Protein AF-A0A7H4PLH5-F1 (afdb_monomer_lite)

Sequence (140 aa):
MHDYGIWTIITPLVTIILAILTRQVILSLLTGIFVGYAVINHSIIQGVGATLNGIIETFASAGNARTIVFMVMIGGIMRLIVVTGGVRKLVQFLSEKNDFVTNKKSVQLLAMLVTSLIFYRELDKPADRRGIDEKPCPTL

Secondary structure (DSSP, 8-state):
---THHHHHHHHHHHHHHHHHH--HHHHHHHHHHHHHHHHHT-HHHHHHHHHHHHHHHHHSHHHHHHHHHHHHHHHHHHHHHHTTHHHHHHHHHHHH-TTSSSHHHHHHHHHHHHHHHHHHHHSS-----S---PPPP--

pLDDT: mean 83.07, std 12.82, range [40.03, 97.31]

Organism: NCBI:txid1134687

Foldseek 3Di:
DDCCVVVVVVLVVQLVVCCVVVVDNVVSVLVSLLSVQCSVVVHSVVSVVVSVVVVVVLCVDPVSVVVVVVVVVVVVVVVVCVVVCVVVVVVVVCVVPDVQCVPPVSVVVVVVVVVVVVVVVVVVPPPPPPPPCPPPDDDD

Structure (mmCIF, N/CA/C/O backbone):
data_AF-A0A7H4PLH5-F1
#
_entry.id   AF-A0A7H4PLH5-F1
#
loop_
_atom_site.group_PDB
_atom_site.id
_atom_site.type_symbol
_atom_site.label_atom_id
_atom_site.label_alt_id
_atom_site.label_comp_id
_atom_site.label_asym_id
_atom_site.label_entity_id
_atom_site.label_seq_id
_atom_site.pdbx_PDB_ins_code
_atom_site.Cartn_x
_atom_site.Cartn_y
_atom_site.Cartn_z
_atom_site.occupancy
_atom_site.B_iso_or_equiv
_atom_site.auth_seq_id
_atom_site.auth_comp_id
_atom_site.auth_asym_id
_atom_site.auth_atom_id
_atom_site.pdbx_PDB_model_num
ATOM 1 N N . MET A 1 1 ? 27.662 9.390 -16.616 1.00 40.03 1 MET A N 1
ATOM 2 C CA . MET A 1 1 ? 26.807 9.560 -15.427 1.00 40.03 1 MET A CA 1
ATOM 3 C C . MET A 1 1 ? 25.594 10.345 -15.885 1.00 40.03 1 MET A C 1
ATOM 5 O O . MET A 1 1 ? 25.751 11.509 -16.210 1.00 40.03 1 MET A O 1
ATOM 9 N N . HIS A 1 2 ? 24.451 9.685 -16.079 1.00 48.75 2 HIS A N 1
ATOM 10 C CA . HIS A 1 2 ? 23.205 10.383 -16.396 1.00 48.75 2 HIS A CA 1
ATOM 11 C C . HIS A 1 2 ? 22.569 10.806 -15.075 1.00 48.75 2 HIS A C 1
ATOM 13 O O . HIS A 1 2 ? 22.374 9.968 -14.195 1.00 48.75 2 HIS A O 1
ATOM 19 N N . ASP A 1 3 ? 22.294 12.099 -14.922 1.00 61.69 3 ASP A N 1
ATOM 20 C CA . ASP A 1 3 ? 21.604 12.663 -13.766 1.00 61.69 3 ASP A CA 1
ATOM 21 C C . ASP A 1 3 ? 20.146 12.184 -13.731 1.00 61.69 3 ASP A C 1
ATOM 23 O O . ASP A 1 3 ? 19.211 12.875 -14.133 1.00 61.69 3 ASP A O 1
ATOM 27 N N . TYR A 1 4 ? 19.934 10.975 -13.209 1.00 63.66 4 TYR A N 1
ATOM 28 C CA . TYR A 1 4 ? 18.602 10.447 -12.914 1.00 63.66 4 TYR A CA 1
ATOM 29 C C . TYR A 1 4 ? 17.916 11.209 -11.769 1.00 63.66 4 TYR A C 1
ATOM 31 O O . TYR A 1 4 ? 16.752 10.953 -11.486 1.00 63.66 4 TYR A O 1
ATOM 39 N N . GLY A 1 5 ? 18.597 12.160 -11.116 1.00 72.00 5 GLY A N 1
ATOM 40 C CA . GLY A 1 5 ? 18.077 12.899 -9.963 1.00 72.00 5 GLY A CA 1
ATOM 41 C C . GLY A 1 5 ? 16.726 13.569 -10.230 1.00 72.00 5 GLY A C 1
ATOM 42 O O . GLY A 1 5 ? 15.786 13.372 -9.463 1.00 72.00 5 GLY A O 1
ATOM 43 N N . ILE A 1 6 ? 16.587 14.284 -11.354 1.00 77.19 6 ILE A N 1
ATOM 44 C CA . ILE A 1 6 ? 15.310 14.916 -11.737 1.00 77.19 6 ILE A CA 1
ATOM 45 C C . ILE A 1 6 ? 14.241 13.863 -12.087 1.00 77.19 6 ILE A C 1
ATOM 47 O O . ILE A 1 6 ? 13.072 14.004 -11.725 1.00 77.19 6 ILE A O 1
ATOM 51 N N . TRP A 1 7 ? 14.635 12.779 -12.757 1.00 78.25 7 TRP A N 1
ATOM 52 C CA . TRP A 1 7 ? 13.723 11.732 -13.225 1.00 78.25 7 TRP A CA 1
ATOM 53 C C . TRP A 1 7 ? 13.219 10.820 -12.091 1.00 78.25 7 TRP A C 1
ATOM 55 O O . TRP A 1 7 ? 12.090 10.333 -12.133 1.00 78.25 7 TRP A O 1
ATOM 65 N N . THR A 1 8 ? 13.986 10.641 -11.017 1.00 80.31 8 THR A N 1
ATOM 66 C CA . THR A 1 8 ? 13.528 9.898 -9.833 1.00 80.31 8 THR A CA 1
ATOM 67 C C . THR A 1 8 ? 12.446 10.660 -9.076 1.00 80.31 8 THR A C 1
ATOM 69 O O . THR A 1 8 ? 11.591 10.028 -8.469 1.00 80.31 8 THR A O 1
ATOM 72 N N . ILE A 1 9 ? 12.433 11.997 -9.137 1.00 85.81 9 ILE A N 1
ATOM 73 C CA . ILE A 1 9 ? 11.399 12.835 -8.502 1.00 85.81 9 ILE A CA 1
ATOM 74 C C . ILE A 1 9 ? 10.126 12.887 -9.357 1.00 85.81 9 ILE A C 1
ATOM 76 O O . ILE A 1 9 ? 9.021 12.942 -8.812 1.00 85.81 9 ILE A O 1
ATOM 80 N N . ILE A 1 10 ? 10.250 12.818 -10.688 1.00 86.06 10 ILE A N 1
ATOM 81 C CA . ILE A 1 10 ? 9.079 12.869 -11.574 1.00 86.06 10 ILE A CA 1
ATOM 82 C C . ILE A 1 10 ? 8.158 11.661 -11.366 1.00 86.06 10 ILE A C 1
ATOM 84 O O . ILE A 1 10 ? 6.940 11.813 -11.345 1.00 86.06 10 ILE A O 1
ATOM 88 N N . THR A 1 11 ? 8.727 10.479 -11.117 1.00 88.12 11 THR A N 1
ATOM 89 C CA . THR A 1 11 ? 7.979 9.229 -10.908 1.00 88.12 11 THR A CA 1
ATOM 90 C C . THR A 1 11 ? 6.999 9.297 -9.717 1.00 88.12 11 THR A C 1
ATOM 92 O O . THR A 1 11 ? 5.796 9.097 -9.924 1.00 88.12 11 THR A O 1
ATOM 95 N N . PRO A 1 12 ? 7.426 9.618 -8.475 1.00 90.62 12 PRO A N 1
ATOM 96 C CA . PRO A 1 12 ? 6.521 9.750 -7.337 1.00 90.62 12 PRO A CA 1
ATOM 97 C C . PRO A 1 12 ? 5.587 10.952 -7.484 1.00 90.62 12 PRO A C 1
ATOM 99 O O . PRO A 1 12 ? 4.426 10.854 -7.093 1.00 90.62 12 PRO A O 1
ATOM 102 N N . LEU A 1 13 ? 6.039 12.059 -8.088 1.00 91.94 13 LEU A N 1
ATOM 103 C CA . LEU A 1 13 ? 5.192 13.234 -8.291 1.00 91.94 13 LEU A CA 1
ATOM 104 C C . LEU A 1 13 ? 4.003 12.911 -9.205 1.00 91.94 13 LEU A C 1
ATOM 106 O O . LEU A 1 13 ? 2.857 13.167 -8.839 1.00 91.94 13 LEU A O 1
ATOM 110 N N . VAL A 1 14 ? 4.263 12.278 -10.353 1.00 90.25 14 VAL A N 1
ATOM 111 C CA . VAL A 1 14 ? 3.219 11.809 -11.277 1.00 90.25 14 VAL A CA 1
ATOM 112 C C . VAL A 1 14 ? 2.290 10.820 -10.574 1.00 90.25 14 VAL A C 1
ATOM 114 O O . VAL A 1 14 ? 1.073 10.946 -10.690 1.00 90.25 14 VAL A O 1
ATOM 117 N N . THR A 1 15 ? 2.841 9.891 -9.786 1.00 92.25 15 THR A N 1
ATOM 118 C CA . THR A 1 15 ? 2.057 8.909 -9.018 1.00 92.25 15 THR A CA 1
ATOM 119 C C . THR A 1 15 ? 1.064 9.599 -8.078 1.00 92.25 15 THR A C 1
ATOM 121 O O . THR A 1 15 ? -0.136 9.319 -8.128 1.00 92.25 15 THR A O 1
ATOM 124 N N . ILE A 1 16 ? 1.533 10.546 -7.260 1.00 92.88 16 ILE A N 1
ATOM 125 C CA . ILE A 1 16 ? 0.709 11.273 -6.283 1.00 92.88 16 ILE A CA 1
ATOM 126 C C . ILE A 1 16 ? -0.362 12.114 -6.984 1.00 92.88 16 ILE A C 1
ATOM 128 O O . ILE A 1 16 ? -1.528 12.079 -6.587 1.00 92.88 16 ILE A O 1
ATOM 132 N N . ILE A 1 17 ? 0.002 12.834 -8.050 1.00 93.38 17 ILE A N 1
ATOM 133 C CA . ILE A 1 17 ? -0.952 13.644 -8.820 1.00 93.38 17 ILE A CA 1
ATOM 134 C C . ILE A 1 17 ? -2.057 12.750 -9.396 1.00 93.38 17 ILE A C 1
ATOM 136 O O . ILE A 1 17 ? -3.242 13.058 -9.243 1.00 93.38 17 ILE A O 1
ATOM 140 N N . LEU A 1 18 ? -1.698 11.602 -9.981 1.00 89.00 18 LEU A N 1
ATOM 141 C CA . LEU A 1 18 ? -2.679 10.636 -10.478 1.00 89.00 18 LEU A CA 1
ATOM 142 C C . LEU A 1 18 ? -3.550 10.064 -9.357 1.00 89.00 18 LEU A C 1
ATOM 144 O O . LEU A 1 18 ? -4.747 9.890 -9.576 1.00 89.00 18 LEU A O 1
ATOM 148 N N . ALA A 1 19 ? -3.000 9.803 -8.165 1.00 91.81 19 ALA A N 1
ATOM 149 C CA . ALA A 1 19 ? -3.771 9.313 -7.015 1.00 91.81 19 ALA A CA 1
ATOM 150 C C . ALA A 1 19 ? -4.902 10.277 -6.640 1.00 91.81 19 ALA A C 1
ATOM 152 O O . ALA A 1 19 ? -6.032 9.850 -6.397 1.00 91.81 19 ALA A O 1
ATOM 153 N N . ILE A 1 20 ? -4.600 11.578 -6.629 1.00 93.56 20 ILE A N 1
ATOM 154 C CA . ILE A 1 20 ? -5.552 12.630 -6.266 1.00 93.56 20 ILE A CA 1
ATOM 155 C C . ILE A 1 20 ? -6.606 12.809 -7.364 1.00 93.56 20 ILE A C 1
ATOM 157 O O . ILE A 1 20 ? -7.798 12.875 -7.057 1.00 93.56 20 ILE A O 1
ATOM 161 N N . LEU A 1 21 ? -6.190 12.844 -8.635 1.00 92.94 21 LEU A N 1
ATOM 162 C CA . LEU A 1 21 ? -7.102 13.042 -9.7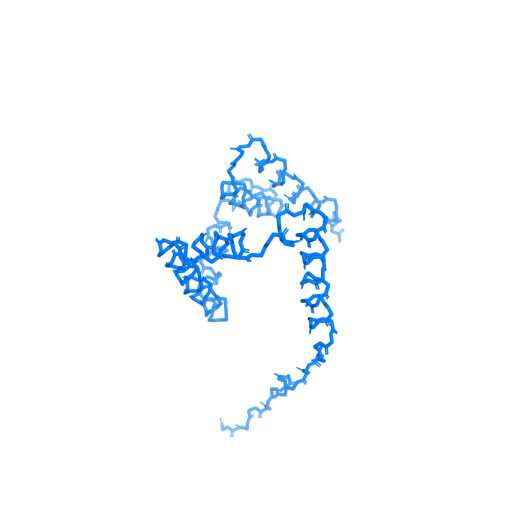67 1.00 92.94 21 LEU A CA 1
ATOM 163 C C . LEU A 1 21 ? -8.051 11.856 -9.965 1.00 92.94 21 LEU A C 1
ATOM 165 O O . LEU A 1 21 ? -9.255 12.044 -10.113 1.00 92.94 21 LEU A O 1
ATOM 169 N N . THR A 1 22 ? -7.522 10.630 -9.941 1.00 89.12 22 THR A N 1
ATOM 170 C CA . THR A 1 22 ? -8.319 9.414 -10.178 1.00 89.12 22 THR A CA 1
ATOM 171 C C . THR A 1 22 ? -9.126 8.986 -8.957 1.00 89.12 22 THR A C 1
ATOM 173 O O . THR A 1 22 ? -10.041 8.175 -9.096 1.00 89.12 22 THR A O 1
ATOM 176 N N . ARG A 1 23 ? -8.791 9.500 -7.761 1.00 90.19 23 ARG A N 1
ATOM 177 C CA . ARG A 1 23 ? -9.316 9.042 -6.460 1.00 90.19 23 ARG A CA 1
ATOM 178 C C . ARG A 1 23 ? -9.214 7.518 -6.284 1.00 90.19 23 ARG A C 1
ATOM 180 O O . ARG A 1 23 ? -9.982 6.922 -5.532 1.00 90.19 23 ARG A O 1
ATOM 187 N N . GLN A 1 24 ? -8.270 6.884 -6.984 1.00 92.56 24 GLN A N 1
ATOM 188 C CA . GLN A 1 24 ? -8.070 5.440 -7.019 1.00 92.56 24 GLN A CA 1
ATOM 189 C C . GLN A 1 24 ? -6.603 5.119 -6.750 1.00 92.56 24 GLN A C 1
ATOM 191 O O . GLN A 1 24 ? -5.743 5.203 -7.626 1.00 92.56 24 GLN A O 1
ATOM 196 N N . VAL A 1 25 ? -6.325 4.702 -5.515 1.00 91.88 25 VAL A N 1
ATOM 197 C CA . VAL A 1 25 ? -4.960 4.409 -5.053 1.00 91.88 25 VAL A CA 1
ATOM 198 C C . VAL A 1 25 ? -4.316 3.286 -5.873 1.00 91.88 25 VAL A C 1
ATOM 200 O O . VAL A 1 25 ? -3.151 3.386 -6.242 1.00 91.88 25 VAL A O 1
ATOM 203 N N . ILE A 1 26 ? -5.079 2.242 -6.212 1.00 91.06 26 ILE A N 1
ATOM 204 C CA . ILE A 1 26 ? -4.560 1.061 -6.920 1.00 91.06 26 ILE A CA 1
ATOM 205 C C . ILE A 1 26 ? -4.089 1.427 -8.334 1.00 91.06 26 ILE A C 1
ATOM 207 O O . ILE A 1 26 ? -2.966 1.097 -8.709 1.00 91.06 26 ILE A O 1
ATOM 211 N N . LEU A 1 27 ? -4.917 2.144 -9.103 1.00 90.94 27 LEU A N 1
ATOM 212 C CA . LEU A 1 27 ? -4.553 2.575 -10.457 1.00 90.94 27 LEU A CA 1
ATOM 213 C C . LEU A 1 27 ? -3.361 3.534 -10.448 1.00 90.94 27 LEU A C 1
ATOM 215 O O . LEU A 1 27 ? -2.497 3.448 -11.321 1.00 90.94 27 LEU A O 1
ATOM 219 N N . SER A 1 28 ? -3.295 4.420 -9.455 1.00 92.88 28 SER A N 1
ATOM 220 C CA . SER A 1 28 ? -2.167 5.334 -9.292 1.00 92.88 28 SER A CA 1
ATOM 221 C C . SER A 1 28 ? -0.860 4.590 -9.027 1.00 92.88 28 SER A C 1
ATOM 223 O O . SER A 1 28 ? 0.116 4.842 -9.727 1.00 92.88 28 SER A O 1
ATOM 225 N N . LEU A 1 29 ? -0.840 3.635 -8.093 1.00 91.56 29 LEU A N 1
ATOM 226 C CA . LEU A 1 29 ? 0.364 2.857 -7.790 1.00 91.56 29 LEU A CA 1
ATOM 227 C C . LEU A 1 29 ? 0.837 2.042 -8.999 1.00 91.56 29 LEU A C 1
ATOM 229 O O . LEU A 1 29 ? 2.024 2.055 -9.313 1.00 91.56 29 LEU A O 1
ATOM 233 N N . LEU A 1 30 ? -0.086 1.384 -9.709 1.00 91.38 30 LEU A N 1
ATOM 234 C CA . LEU A 1 30 ? 0.241 0.607 -10.908 1.00 91.38 30 LEU A CA 1
ATOM 235 C C . LEU A 1 30 ? 0.838 1.505 -11.999 1.00 91.38 30 LEU A C 1
ATOM 237 O O . LEU A 1 30 ? 1.883 1.189 -12.566 1.00 91.38 30 LEU A O 1
ATOM 241 N N . THR A 1 31 ? 0.216 2.661 -12.242 1.00 90.12 31 THR A N 1
ATOM 242 C CA . THR A 1 31 ? 0.717 3.636 -13.220 1.00 90.12 31 THR A CA 1
ATOM 243 C C . THR A 1 31 ? 2.048 4.241 -12.779 1.00 90.12 31 THR A C 1
ATOM 245 O O . THR A 1 31 ? 2.911 4.478 -13.613 1.00 90.12 31 THR A O 1
ATOM 248 N N . GLY A 1 32 ? 2.258 4.446 -11.480 1.00 91.25 32 GLY A N 1
ATOM 249 C CA . GLY A 1 32 ? 3.519 4.929 -10.923 1.00 91.25 32 GLY A CA 1
ATOM 250 C C . GLY A 1 32 ? 4.685 3.982 -11.189 1.00 91.25 32 GLY A C 1
ATOM 251 O O . GLY A 1 32 ? 5.737 4.418 -11.652 1.00 91.25 32 GLY A O 1
ATOM 252 N N . ILE A 1 33 ? 4.481 2.678 -10.974 1.00 91.12 33 ILE A N 1
ATOM 253 C CA . ILE A 1 33 ? 5.481 1.645 -11.291 1.00 91.12 33 ILE A CA 1
ATOM 254 C C . ILE A 1 33 ? 5.742 1.612 -12.802 1.00 91.12 33 ILE A C 1
ATOM 256 O O . ILE A 1 33 ? 6.897 1.590 -13.226 1.00 91.12 33 ILE A O 1
ATOM 260 N N . PHE A 1 34 ? 4.684 1.684 -13.616 1.00 90.62 34 PHE A N 1
ATOM 261 C CA . PHE A 1 34 ? 4.805 1.745 -15.073 1.00 90.62 34 PHE A CA 1
ATOM 262 C C . PHE A 1 34 ? 5.625 2.952 -15.545 1.00 90.62 34 PHE A C 1
ATOM 264 O O . PHE A 1 34 ? 6.556 2.803 -16.337 1.00 90.62 34 PHE A O 1
ATOM 271 N N . VAL A 1 35 ? 5.316 4.146 -15.029 1.00 89.56 35 VAL A N 1
ATOM 272 C CA . VAL A 1 35 ? 6.066 5.374 -15.313 1.00 89.56 35 VAL A CA 1
ATOM 273 C C . VAL A 1 35 ? 7.513 5.214 -14.857 1.00 89.56 35 VAL A C 1
ATOM 275 O O . VAL A 1 35 ? 8.405 5.539 -15.627 1.00 89.56 35 VAL A O 1
ATOM 278 N N . GLY A 1 36 ? 7.772 4.629 -13.685 1.00 88.94 36 GLY A N 1
ATOM 279 C CA . GLY A 1 36 ? 9.130 4.348 -13.213 1.00 88.94 36 GLY A CA 1
ATOM 280 C C . GLY A 1 36 ? 9.950 3.512 -14.201 1.00 88.94 36 GLY A C 1
ATOM 281 O O . GLY A 1 36 ? 11.062 3.895 -14.563 1.00 88.94 36 GLY A O 1
ATOM 282 N N . TYR A 1 37 ? 9.391 2.416 -14.722 1.00 87.75 37 TYR A N 1
ATOM 283 C CA . TYR A 1 37 ? 10.073 1.607 -15.739 1.00 87.75 37 TYR A CA 1
ATOM 284 C C . TYR A 1 37 ? 10.171 2.303 -17.102 1.00 87.75 37 TYR A C 1
ATOM 286 O O . TYR A 1 37 ? 11.181 2.148 -17.790 1.00 87.75 37 TYR A O 1
ATOM 294 N N . ALA A 1 38 ? 9.168 3.086 -17.504 1.00 86.75 38 ALA A N 1
ATOM 295 C CA . ALA A 1 38 ? 9.210 3.858 -18.747 1.00 86.75 38 ALA A CA 1
ATOM 296 C C . ALA A 1 38 ? 10.295 4.948 -18.709 1.00 86.75 38 ALA A C 1
ATOM 298 O O . ALA A 1 38 ? 10.992 5.163 -19.700 1.00 86.75 38 ALA A O 1
ATOM 299 N N . VAL A 1 39 ? 10.476 5.583 -17.548 1.00 86.38 39 VAL A N 1
ATOM 300 C CA . VAL A 1 39 ? 11.530 6.560 -17.263 1.00 86.38 39 VAL A CA 1
ATOM 301 C C . VAL A 1 39 ? 12.910 5.912 -17.363 1.00 86.38 39 VAL A C 1
ATOM 303 O O . VAL A 1 39 ? 13.783 6.457 -18.029 1.00 86.38 39 VAL A O 1
ATOM 306 N N . ILE A 1 40 ? 13.107 4.726 -16.779 1.00 84.00 40 ILE A N 1
ATOM 307 C CA . ILE A 1 40 ? 14.400 4.020 -16.822 1.00 84.00 40 ILE A CA 1
ATOM 308 C C . ILE A 1 40 ? 14.756 3.573 -18.249 1.00 84.00 40 ILE A C 1
ATOM 310 O O . ILE A 1 40 ? 15.897 3.724 -18.669 1.00 84.00 40 ILE A O 1
ATOM 314 N N . ASN A 1 41 ? 13.787 3.062 -19.015 1.00 80.62 41 ASN A N 1
ATOM 315 C CA . ASN A 1 41 ? 14.026 2.520 -20.361 1.00 80.62 41 ASN A CA 1
ATOM 316 C C . ASN A 1 41 ? 13.922 3.573 -21.486 1.00 80.62 41 ASN A C 1
ATOM 318 O O . ASN A 1 41 ? 14.087 3.236 -22.660 1.00 80.62 41 ASN A O 1
ATOM 322 N N . HIS A 1 42 ? 13.588 4.831 -21.153 1.00 77.94 42 HIS A N 1
ATOM 323 C CA . HIS A 1 42 ? 13.368 5.956 -22.086 1.00 77.94 42 HIS A CA 1
ATOM 324 C C . HIS A 1 42 ? 12.388 5.644 -23.241 1.00 77.94 42 HIS A C 1
ATOM 326 O O . HIS A 1 42 ? 12.353 6.333 -24.258 1.00 77.94 42 HIS A O 1
ATOM 332 N N . SER A 1 43 ? 11.579 4.593 -23.085 1.00 81.25 43 SER A N 1
ATOM 333 C CA . SER A 1 43 ? 10.735 4.010 -24.127 1.00 81.25 43 SER A CA 1
ATOM 334 C C . SER A 1 43 ? 9.464 3.453 -23.494 1.00 81.25 43 SER A C 1
ATOM 336 O O . SER A 1 43 ? 9.522 2.519 -22.696 1.00 81.25 43 SER A O 1
ATOM 338 N N . ILE A 1 44 ? 8.299 3.977 -23.886 1.00 79.31 44 ILE A N 1
ATOM 339 C CA . ILE A 1 44 ? 6.994 3.556 -23.337 1.00 79.31 44 ILE A CA 1
ATOM 340 C C . ILE A 1 44 ? 6.712 2.081 -23.668 1.00 79.31 44 ILE A C 1
ATOM 342 O O . ILE A 1 44 ? 6.243 1.328 -22.820 1.00 79.31 44 ILE A O 1
ATOM 346 N N . ILE A 1 45 ? 7.058 1.653 -24.886 1.00 84.00 45 ILE A N 1
ATOM 347 C CA . ILE A 1 45 ? 6.809 0.292 -25.384 1.00 84.00 45 ILE A CA 1
ATOM 348 C C . ILE A 1 45 ? 7.622 -0.742 -24.593 1.00 84.00 45 ILE A C 1
ATOM 350 O O . ILE A 1 45 ? 7.081 -1.751 -24.148 1.00 84.00 45 ILE A O 1
ATOM 354 N N . GLN A 1 46 ? 8.910 -0.472 -24.362 1.00 82.44 46 GLN A N 1
ATOM 355 C CA . GLN A 1 46 ? 9.765 -1.354 -23.561 1.00 82.44 46 GLN A CA 1
ATOM 356 C C . GLN A 1 46 ? 9.419 -1.274 -22.069 1.00 82.44 46 GLN A C 1
ATOM 358 O O . GLN A 1 46 ? 9.515 -2.275 -21.364 1.00 82.44 46 GLN A O 1
ATOM 363 N N . GLY A 1 47 ? 8.933 -0.117 -21.604 1.00 83.25 47 GLY A N 1
ATOM 364 C CA . GLY A 1 47 ? 8.441 0.079 -20.243 1.00 83.25 47 GLY A CA 1
ATOM 365 C C . GLY A 1 47 ? 7.303 -0.873 -19.869 1.00 83.25 47 GLY A C 1
ATOM 366 O O . GLY A 1 47 ? 7.286 -1.362 -18.742 1.00 83.25 47 GLY A O 1
ATOM 367 N N . VAL A 1 48 ? 6.400 -1.216 -20.801 1.00 86.88 48 VAL A N 1
ATOM 368 C CA . VAL A 1 48 ? 5.328 -2.205 -20.546 1.00 86.88 48 VAL A CA 1
ATOM 369 C C . VAL A 1 48 ? 5.927 -3.579 -20.242 1.00 86.88 48 VAL A C 1
ATOM 371 O O . VAL A 1 48 ? 5.603 -4.177 -19.216 1.00 86.88 48 VAL A O 1
ATOM 374 N N . GLY A 1 49 ? 6.834 -4.061 -21.098 1.00 88.69 49 GLY A N 1
ATOM 375 C CA . GLY A 1 49 ? 7.500 -5.352 -20.905 1.00 88.69 49 GLY A CA 1
ATOM 376 C C . GLY A 1 49 ? 8.346 -5.383 -19.631 1.00 88.69 49 GLY A C 1
ATOM 377 O O . GLY A 1 49 ? 8.265 -6.334 -18.859 1.00 88.69 49 GLY A O 1
ATOM 378 N N . ALA A 1 50 ? 9.090 -4.308 -19.361 1.00 88.50 50 ALA A N 1
ATOM 379 C CA . ALA A 1 50 ? 9.901 -4.173 -18.154 1.00 88.50 50 ALA A CA 1
ATOM 380 C C . ALA A 1 50 ? 9.052 -4.155 -16.873 1.00 88.50 50 ALA A C 1
ATOM 382 O O . ALA A 1 50 ? 9.423 -4.787 -15.888 1.00 88.50 50 ALA A O 1
ATOM 383 N N . THR A 1 51 ? 7.884 -3.506 -16.899 1.00 90.38 51 THR A N 1
ATOM 384 C CA . THR A 1 51 ? 6.951 -3.493 -15.761 1.00 90.38 51 THR A CA 1
ATOM 385 C C . THR A 1 51 ? 6.421 -4.892 -15.463 1.00 90.38 51 THR A C 1
ATOM 387 O O . THR A 1 51 ? 6.411 -5.314 -14.309 1.00 90.38 51 THR A O 1
ATOM 390 N N . LEU A 1 52 ? 6.008 -5.638 -16.494 1.00 91.06 52 LEU A N 1
ATOM 391 C CA . LEU A 1 52 ? 5.524 -7.011 -16.330 1.00 91.06 52 LEU A CA 1
ATOM 392 C C . LEU A 1 52 ? 6.624 -7.934 -15.796 1.00 91.06 52 LEU A C 1
ATOM 394 O O . LEU A 1 52 ? 6.387 -8.674 -14.842 1.00 91.06 52 LEU A O 1
ATOM 398 N N . ASN A 1 53 ? 7.831 -7.840 -16.355 1.00 91.94 53 ASN A N 1
ATOM 399 C CA . ASN A 1 53 ? 8.979 -8.610 -15.885 1.00 91.94 53 ASN A CA 1
ATOM 400 C C . ASN A 1 53 ? 9.329 -8.272 -14.431 1.00 91.94 53 ASN A C 1
ATOM 402 O O . ASN A 1 53 ? 9.523 -9.185 -13.637 1.00 91.94 53 ASN A O 1
ATOM 406 N N . GLY A 1 54 ? 9.319 -6.991 -14.052 1.00 91.00 54 GLY A N 1
ATOM 407 C CA . GLY A 1 54 ? 9.585 -6.563 -12.677 1.00 91.00 54 GLY A CA 1
ATOM 408 C C . GLY A 1 54 ? 8.556 -7.083 -11.671 1.00 91.00 54 GLY A C 1
ATOM 409 O O . GLY A 1 54 ? 8.912 -7.492 -10.563 1.00 91.00 54 GLY A O 1
ATOM 410 N N . ILE A 1 55 ? 7.277 -7.139 -12.059 1.00 91.06 55 ILE A N 1
ATOM 411 C CA . ILE A 1 55 ? 6.230 -7.756 -11.233 1.00 91.06 55 ILE A CA 1
ATOM 412 C C . ILE A 1 55 ? 6.522 -9.250 -11.054 1.00 91.06 55 ILE A C 1
ATOM 414 O O . ILE A 1 55 ? 6.546 -9.730 -9.922 1.00 91.06 55 ILE A O 1
ATOM 418 N N . ILE A 1 56 ? 6.788 -9.978 -12.143 1.00 92.44 56 ILE A N 1
ATOM 419 C CA . ILE A 1 56 ? 7.080 -11.420 -12.100 1.00 92.44 56 ILE A CA 1
ATOM 420 C C . ILE A 1 56 ? 8.315 -11.701 -11.239 1.00 92.44 56 ILE A C 1
ATOM 422 O O . ILE A 1 56 ? 8.279 -12.582 -10.384 1.00 92.44 56 ILE A O 1
ATOM 426 N N . GLU A 1 57 ? 9.382 -10.925 -11.404 1.00 92.12 57 GLU A N 1
ATOM 427 C CA . GLU A 1 57 ? 10.620 -11.054 -10.637 1.00 92.12 57 GLU A CA 1
ATOM 428 C C . GLU A 1 57 ? 10.400 -10.794 -9.139 1.00 92.12 57 GLU A C 1
ATOM 430 O O . GLU A 1 57 ? 10.931 -11.510 -8.285 1.00 92.12 57 GLU A O 1
ATOM 435 N N . THR A 1 58 ? 9.528 -9.839 -8.799 1.00 91.56 58 THR A N 1
ATOM 436 C CA . THR A 1 58 ? 9.140 -9.575 -7.406 1.00 91.56 58 THR A CA 1
ATOM 437 C C . THR A 1 58 ? 8.440 -10.782 -6.777 1.00 91.56 58 THR A C 1
ATOM 439 O O . THR A 1 58 ? 8.681 -11.080 -5.610 1.00 91.56 58 THR A O 1
ATOM 442 N N . PHE A 1 59 ? 7.618 -11.511 -7.536 1.00 89.12 59 PHE A N 1
ATOM 443 C CA . PHE A 1 59 ? 7.001 -12.756 -7.068 1.00 89.12 59 PHE A CA 1
ATOM 444 C C . PHE A 1 59 ? 7.954 -13.960 -7.102 1.00 89.12 59 PHE A C 1
ATOM 446 O O . PHE A 1 59 ? 7.800 -14.870 -6.290 1.00 89.12 59 PHE A O 1
ATOM 453 N N . ALA A 1 60 ? 8.935 -13.980 -8.006 1.00 92.38 60 ALA A N 1
ATOM 454 C CA . ALA A 1 60 ? 9.922 -15.054 -8.105 1.00 92.38 60 ALA A CA 1
ATOM 455 C C . ALA A 1 60 ? 10.945 -15.020 -6.955 1.00 92.38 60 ALA A C 1
ATOM 457 O O . ALA A 1 60 ? 11.450 -16.060 -6.532 1.00 92.38 60 ALA A O 1
ATOM 458 N N . SER A 1 61 ? 11.237 -13.834 -6.415 1.00 94.06 61 SER A N 1
ATOM 459 C CA . SER A 1 61 ? 12.123 -13.683 -5.262 1.00 94.06 61 SER A CA 1
ATOM 460 C C . SER A 1 61 ? 11.492 -14.257 -3.990 1.00 94.06 61 SER A C 1
ATOM 462 O O . SER A 1 61 ? 10.487 -13.751 -3.485 1.00 94.06 61 SER A O 1
ATOM 464 N N . ALA A 1 62 ? 12.128 -15.283 -3.414 1.00 90.12 62 ALA A N 1
ATOM 465 C CA . ALA A 1 62 ? 11.641 -15.966 -2.215 1.0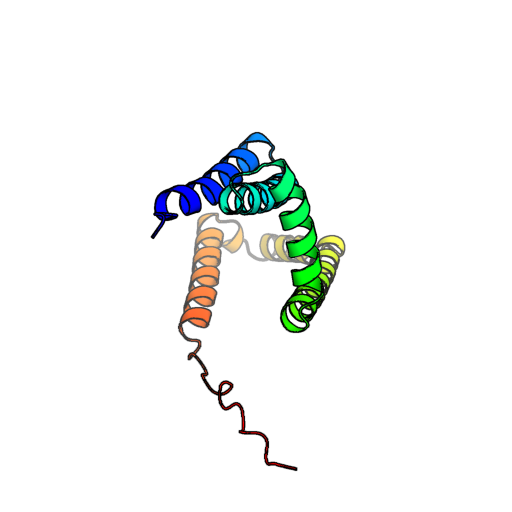0 90.12 62 ALA A CA 1
ATOM 466 C C . ALA A 1 62 ? 11.436 -15.021 -1.012 1.00 90.12 62 ALA A C 1
ATOM 468 O O . ALA A 1 62 ? 10.505 -15.211 -0.225 1.00 90.12 62 ALA A O 1
ATOM 469 N N . GLY A 1 63 ? 12.278 -13.990 -0.866 1.00 91.12 63 GLY A N 1
ATOM 470 C CA . GLY A 1 63 ? 12.156 -12.999 0.211 1.00 91.12 63 GLY A CA 1
ATOM 471 C C . GLY A 1 63 ? 10.941 -12.082 0.043 1.00 91.12 63 GLY A C 1
ATOM 472 O O . GLY A 1 63 ? 10.180 -11.850 0.989 1.00 91.12 63 GLY A O 1
ATOM 473 N N . ASN A 1 64 ? 10.712 -11.617 -1.184 1.00 92.56 64 ASN A N 1
ATOM 474 C CA . ASN A 1 64 ? 9.596 -10.735 -1.515 1.00 92.56 64 ASN A CA 1
ATOM 475 C C . ASN A 1 64 ? 8.266 -11.495 -1.472 1.00 92.56 64 ASN A C 1
ATOM 477 O O . ASN A 1 64 ? 7.318 -11.042 -0.831 1.00 92.56 64 ASN A O 1
ATOM 481 N N . ALA A 1 65 ? 8.220 -12.697 -2.052 1.00 93.56 65 ALA A N 1
ATOM 482 C CA . ALA A 1 65 ? 7.045 -13.561 -2.030 1.00 93.56 65 ALA A CA 1
ATOM 483 C C . ALA A 1 65 ? 6.589 -13.876 -0.598 1.00 93.56 65 ALA A C 1
ATOM 485 O O . ALA A 1 65 ? 5.405 -13.755 -0.283 1.00 93.56 65 ALA A O 1
ATOM 486 N N . ARG A 1 66 ? 7.530 -14.199 0.302 1.00 94.56 66 ARG A N 1
ATOM 487 C CA . ARG A 1 66 ? 7.226 -14.429 1.723 1.00 94.56 66 ARG A CA 1
ATOM 488 C C . ARG A 1 66 ? 6.565 -13.205 2.363 1.00 94.56 66 ARG A C 1
ATOM 490 O O . ARG A 1 66 ? 5.573 -13.346 3.074 1.00 94.56 66 ARG A O 1
ATOM 497 N N . THR A 1 67 ? 7.083 -12.011 2.082 1.00 95.25 67 THR A N 1
ATOM 498 C CA . THR A 1 67 ? 6.527 -10.749 2.595 1.00 95.25 67 THR A CA 1
ATOM 499 C C . THR A 1 67 ? 5.116 -10.497 2.064 1.00 95.25 67 THR A C 1
ATOM 501 O O . THR A 1 67 ? 4.222 -10.157 2.839 1.00 95.25 67 THR A O 1
ATOM 504 N N . ILE A 1 68 ? 4.883 -10.729 0.769 1.00 94.50 68 ILE A N 1
ATOM 505 C CA . ILE A 1 68 ? 3.566 -10.562 0.140 1.00 94.50 68 ILE A CA 1
ATOM 506 C C . ILE A 1 68 ? 2.539 -11.509 0.768 1.00 94.50 68 ILE A C 1
ATOM 508 O O . ILE A 1 68 ? 1.437 -11.079 1.110 1.00 94.50 68 ILE A O 1
ATOM 512 N N . VAL A 1 69 ? 2.898 -12.777 0.988 1.00 94.88 69 VAL A N 1
ATOM 513 C CA . VAL A 1 69 ? 2.010 -13.753 1.641 1.00 94.88 69 VAL A CA 1
ATOM 514 C C . VAL A 1 69 ? 1.639 -13.299 3.056 1.00 94.88 69 VAL A C 1
ATOM 516 O O . VAL A 1 69 ? 0.461 -13.332 3.421 1.00 94.88 69 VAL A O 1
ATOM 519 N N . PHE A 1 70 ? 2.601 -12.799 3.838 1.00 96.25 70 PHE A N 1
ATOM 520 C CA . PHE A 1 70 ? 2.310 -12.243 5.162 1.00 96.25 70 PHE A CA 1
ATOM 521 C C . PHE A 1 70 ? 1.406 -11.006 5.101 1.00 96.25 70 PHE A C 1
ATOM 523 O O . PHE A 1 70 ? 0.473 -10.895 5.895 1.00 96.25 70 PHE A O 1
ATOM 530 N N . MET A 1 71 ? 1.624 -10.100 4.144 1.00 95.19 71 MET A N 1
ATOM 531 C CA . MET A 1 71 ? 0.764 -8.927 3.948 1.00 95.19 71 MET A CA 1
ATOM 532 C C . MET A 1 71 ? -0.677 -9.318 3.610 1.00 95.19 71 MET A C 1
ATOM 534 O O . MET A 1 71 ? -1.611 -8.750 4.177 1.00 95.19 71 MET A O 1
ATOM 538 N N . VAL A 1 72 ? -0.874 -10.314 2.740 1.00 95.75 72 VAL A N 1
ATOM 539 C CA . VAL A 1 72 ? -2.209 -10.833 2.404 1.00 95.75 72 VAL A CA 1
ATOM 540 C C . VAL A 1 72 ? -2.880 -11.446 3.634 1.00 95.75 72 VAL A C 1
ATOM 542 O O . VAL A 1 72 ? -4.059 -11.190 3.878 1.00 95.75 72 VAL A O 1
ATOM 545 N N . MET A 1 73 ? -2.134 -12.190 4.455 1.00 97.31 73 MET A N 1
ATOM 546 C CA . MET A 1 73 ? -2.651 -12.769 5.698 1.00 97.31 73 MET A CA 1
ATOM 547 C C . MET A 1 73 ? -3.099 -11.688 6.693 1.00 97.31 73 MET A C 1
ATOM 549 O O . MET A 1 73 ? -4.218 -11.753 7.206 1.00 97.31 73 MET A O 1
ATOM 553 N N . ILE A 1 74 ? -2.273 -10.660 6.923 1.00 96.81 74 ILE A N 1
ATOM 554 C CA . ILE A 1 74 ? -2.619 -9.519 7.788 1.00 96.81 74 ILE A CA 1
ATOM 555 C C . ILE A 1 74 ? -3.839 -8.778 7.231 1.00 96.81 74 ILE A C 1
ATOM 557 O O . ILE A 1 74 ? -4.750 -8.447 7.988 1.00 96.81 74 ILE A O 1
ATOM 561 N N . GLY A 1 75 ? -3.905 -8.572 5.913 1.00 95.25 75 GLY A N 1
ATOM 562 C CA . GLY A 1 75 ? -5.061 -7.968 5.248 1.00 95.25 75 GLY A CA 1
ATOM 563 C C . GLY A 1 75 ? -6.349 -8.772 5.450 1.00 95.25 75 GLY A C 1
ATOM 564 O O . GLY A 1 75 ? -7.400 -8.196 5.740 1.00 95.25 75 GLY A O 1
ATOM 565 N N . GLY A 1 76 ? -6.269 -10.104 5.375 1.00 96.38 76 GLY A N 1
ATOM 566 C CA . GLY A 1 76 ? -7.385 -11.008 5.657 1.00 96.38 76 GLY A CA 1
ATOM 567 C C . GLY A 1 76 ? -7.870 -10.902 7.103 1.00 96.38 76 GLY A C 1
ATOM 568 O O . GLY A 1 76 ? -9.059 -10.686 7.341 1.00 96.38 76 GLY A O 1
ATOM 569 N N . ILE A 1 77 ? -6.951 -10.965 8.070 1.00 96.94 77 ILE A N 1
ATOM 570 C CA . ILE A 1 77 ? -7.268 -10.804 9.498 1.00 96.94 77 ILE A CA 1
ATOM 571 C C . ILE A 1 77 ? -7.892 -9.427 9.758 1.00 96.94 77 ILE A C 1
ATOM 573 O O . ILE A 1 77 ? -8.938 -9.330 10.401 1.00 96.94 77 ILE A O 1
ATOM 577 N N . MET A 1 78 ? -7.309 -8.360 9.205 1.00 94.75 78 MET A N 1
ATOM 578 C CA . MET A 1 78 ? -7.839 -7.002 9.324 1.00 94.75 78 MET A CA 1
ATOM 579 C C . MET A 1 78 ? -9.264 -6.910 8.768 1.00 94.75 78 MET A C 1
ATOM 581 O O . MET A 1 78 ? -10.140 -6.314 9.399 1.00 94.75 78 MET A O 1
ATOM 585 N N . ARG A 1 79 ? -9.540 -7.547 7.622 1.00 95.25 79 ARG A N 1
ATOM 586 C CA . ARG A 1 79 ? -10.887 -7.584 7.043 1.00 95.25 79 ARG A CA 1
ATOM 587 C C . ARG A 1 79 ? -11.873 -8.329 7.940 1.00 95.25 79 ARG A C 1
ATOM 589 O O . ARG A 1 79 ? -12.983 -7.835 8.121 1.00 95.25 79 ARG A O 1
ATOM 596 N N . LEU A 1 80 ? -11.483 -9.461 8.527 1.00 95.75 80 LEU A N 1
ATOM 597 C CA . LEU A 1 80 ? -12.321 -10.205 9.474 1.00 95.75 80 LEU A CA 1
ATOM 598 C C . LEU A 1 80 ? -12.656 -9.362 10.714 1.00 95.75 80 LEU A C 1
ATOM 600 O O . LEU A 1 80 ? -13.813 -9.310 11.127 1.00 95.75 80 LEU A O 1
ATOM 604 N N . ILE A 1 81 ? -11.687 -8.628 11.263 1.00 95.25 81 ILE A N 1
ATOM 605 C CA . ILE A 1 81 ? -11.894 -7.722 12.406 1.00 95.25 81 ILE A CA 1
ATOM 606 C C . ILE A 1 81 ? -12.898 -6.602 12.073 1.00 95.25 81 ILE A C 1
ATOM 608 O O . ILE A 1 81 ? -13.737 -6.239 12.900 1.00 95.25 81 ILE A O 1
ATOM 612 N N . VAL A 1 82 ? -12.842 -6.055 10.857 1.00 93.25 82 VAL A N 1
ATOM 613 C CA . VAL A 1 82 ? -13.782 -5.011 10.418 1.00 93.25 82 VAL A CA 1
ATOM 614 C C . VAL A 1 82 ? -15.182 -5.584 10.179 1.00 93.25 82 VAL A C 1
ATOM 616 O O . VAL A 1 82 ? -16.164 -4.984 10.614 1.00 93.25 82 VAL A O 1
ATOM 619 N N . VAL A 1 83 ? -15.287 -6.744 9.520 1.00 94.81 83 VAL A N 1
ATOM 620 C CA . VAL A 1 83 ? -16.573 -7.379 9.169 1.00 94.81 83 VAL A CA 1
ATOM 621 C C . VAL A 1 83 ? -17.305 -7.913 10.399 1.00 94.81 83 VAL A C 1
ATOM 623 O O . VAL A 1 83 ? -18.519 -7.767 10.490 1.00 94.81 83 VAL A O 1
ATOM 626 N N . THR A 1 84 ? -16.584 -8.458 11.380 1.00 93.94 84 THR A N 1
ATOM 627 C CA . THR A 1 84 ? -17.164 -8.873 12.673 1.00 93.94 84 THR A CA 1
ATOM 628 C C . THR A 1 84 ? -17.714 -7.696 13.487 1.00 93.94 84 THR A C 1
ATOM 630 O O . THR A 1 84 ? -18.393 -7.902 14.490 1.00 93.94 84 THR A O 1
ATOM 633 N N . GLY A 1 85 ? -17.438 -6.448 13.087 1.00 90.12 85 GLY A N 1
ATOM 634 C CA . GLY A 1 85 ? -17.927 -5.256 13.773 1.00 90.12 85 GLY A CA 1
ATOM 635 C C . GLY A 1 85 ? -17.308 -5.039 15.156 1.00 90.12 85 GLY A C 1
ATOM 636 O O . GLY A 1 85 ? -17.732 -4.119 15.857 1.00 90.12 85 GLY A O 1
ATOM 637 N N . GLY A 1 86 ? -16.296 -5.829 15.539 1.00 89.00 86 GLY A N 1
ATOM 638 C CA . GLY A 1 86 ? -15.658 -5.766 16.856 1.00 89.00 86 GLY A CA 1
ATOM 639 C C . GLY A 1 86 ? -15.109 -4.374 17.169 1.00 89.00 86 GLY A C 1
ATOM 640 O O . GLY A 1 86 ? -15.373 -3.833 18.237 1.00 89.00 86 GLY A O 1
ATOM 641 N N . VAL A 1 87 ? -14.454 -3.732 16.195 1.00 89.75 87 VAL A N 1
ATOM 642 C CA . VAL A 1 87 ? -13.935 -2.358 16.343 1.00 89.75 87 VAL A CA 1
ATOM 643 C C . VAL A 1 87 ? -15.067 -1.348 16.540 1.00 89.75 87 VAL A C 1
ATOM 645 O O . VAL A 1 87 ? -14.981 -0.483 17.406 1.00 89.75 87 VAL A O 1
ATOM 648 N N . ARG A 1 88 ? -16.163 -1.468 15.779 1.00 88.00 88 ARG A N 1
ATOM 649 C CA . ARG A 1 88 ? -17.306 -0.546 15.879 1.00 88.00 88 ARG A CA 1
ATOM 650 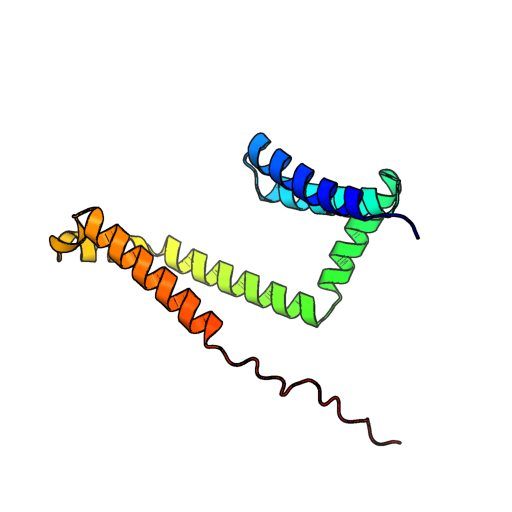C C . ARG A 1 88 ? -18.021 -0.682 17.224 1.00 88.00 88 ARG A C 1
ATOM 652 O O . ARG A 1 88 ? -18.339 0.330 17.840 1.00 88.00 88 ARG A O 1
ATOM 659 N N . LYS A 1 89 ? -18.231 -1.917 17.689 1.00 86.00 89 LYS A N 1
ATOM 660 C CA . LYS A 1 89 ? -18.827 -2.221 18.998 1.00 86.00 89 LYS A CA 1
ATOM 661 C C . LYS A 1 89 ? -17.926 -1.781 20.151 1.00 86.00 89 LYS A C 1
ATOM 663 O O . LYS A 1 89 ? -18.439 -1.248 21.126 1.00 86.00 89 LYS A O 1
ATOM 668 N N . LEU A 1 90 ? -16.606 -1.940 20.026 1.00 86.81 90 LEU A N 1
ATOM 669 C CA . LEU A 1 90 ? -15.644 -1.468 21.024 1.00 86.81 90 LEU A CA 1
ATOM 670 C C . LEU A 1 90 ? -15.678 0.058 21.158 1.00 86.81 90 LEU A C 1
ATOM 672 O O . LEU A 1 90 ? -15.766 0.570 22.270 1.00 86.81 90 LEU A O 1
ATOM 676 N N . VAL A 1 91 ? -15.665 0.784 20.035 1.00 85.62 91 VAL A N 1
ATOM 677 C CA . VAL A 1 91 ? -15.773 2.252 20.038 1.00 85.62 91 VAL A CA 1
ATOM 678 C C . VAL A 1 91 ? -17.102 2.701 20.647 1.00 85.62 91 VAL A C 1
ATOM 680 O O . VAL A 1 91 ? -17.111 3.601 21.481 1.00 85.62 91 VAL A O 1
ATOM 683 N N . GLN A 1 92 ? -18.213 2.051 20.286 1.00 84.56 92 GLN A N 1
ATOM 684 C CA . GLN A 1 92 ? -19.522 2.361 20.861 1.00 84.56 92 GLN A CA 1
ATOM 685 C C . GLN A 1 92 ? -19.556 2.102 22.375 1.00 84.56 92 GLN A C 1
ATOM 687 O O . GLN A 1 92 ? -19.967 2.977 23.126 1.00 84.56 92 GLN A O 1
ATOM 692 N N . PHE A 1 93 ? -19.051 0.954 22.836 1.00 83.94 93 PHE A N 1
ATOM 693 C CA . PHE A 1 93 ? -19.005 0.604 24.258 1.00 83.94 93 PHE A CA 1
ATOM 694 C C . PHE A 1 93 ? -18.163 1.588 25.081 1.00 83.94 93 PHE A C 1
ATOM 696 O O . PHE A 1 93 ? -18.570 1.989 26.169 1.00 83.94 93 PHE A O 1
ATOM 703 N N . LEU A 1 94 ? -17.008 2.010 24.557 1.00 81.06 94 LEU A N 1
ATOM 704 C CA . LEU A 1 94 ? -16.155 3.008 25.207 1.00 81.06 94 LEU A CA 1
ATOM 705 C C . LEU A 1 94 ? -16.800 4.398 25.226 1.00 81.06 94 LEU A C 1
ATOM 707 O O . LEU A 1 94 ? -16.653 5.117 26.210 1.00 81.06 94 LEU A O 1
ATOM 711 N N . SER A 1 95 ? -17.529 4.761 24.169 1.00 78.12 95 SER A N 1
ATOM 712 C CA . SER A 1 95 ? -18.247 6.035 24.096 1.00 78.12 95 SER A CA 1
ATOM 713 C C . SER A 1 95 ? -19.476 6.083 25.006 1.00 78.12 95 SER A C 1
ATOM 715 O O . SER A 1 95 ? -19.851 7.167 25.437 1.00 78.12 95 SER A O 1
ATOM 717 N N . GLU A 1 96 ? -20.113 4.942 25.274 1.00 71.88 96 GLU A N 1
ATOM 718 C CA . GLU A 1 96 ? -21.343 4.848 26.070 1.00 71.88 96 GLU A CA 1
ATOM 719 C C . GLU A 1 96 ? -21.059 4.667 27.570 1.00 71.88 96 GLU A C 1
ATOM 721 O O . GLU A 1 96 ? -21.803 5.177 28.402 1.00 71.88 96 GLU A O 1
ATOM 726 N N . LYS A 1 97 ? -19.955 3.995 27.940 1.00 63.03 97 LYS A N 1
ATOM 727 C CA . LYS A 1 97 ? -19.553 3.839 29.351 1.00 63.03 97 LYS A CA 1
ATOM 728 C C . LYS A 1 97 ? -18.722 4.990 29.918 1.00 63.03 97 LYS A C 1
ATOM 730 O O . LYS A 1 97 ? -18.780 5.212 31.124 1.00 63.03 97 LYS A O 1
ATOM 735 N N . ASN A 1 98 ? -17.947 5.701 29.097 1.00 56.28 98 ASN A N 1
ATOM 736 C CA . ASN A 1 98 ? -17.077 6.778 29.566 1.00 56.28 98 ASN A CA 1
ATOM 737 C C . ASN A 1 98 ? -17.438 8.106 28.889 1.00 56.28 98 ASN A C 1
ATOM 739 O O . ASN A 1 98 ? -16.929 8.428 27.817 1.00 56.28 98 ASN A O 1
ATOM 743 N N . ASP A 1 99 ? -18.203 8.946 29.588 1.00 54.97 99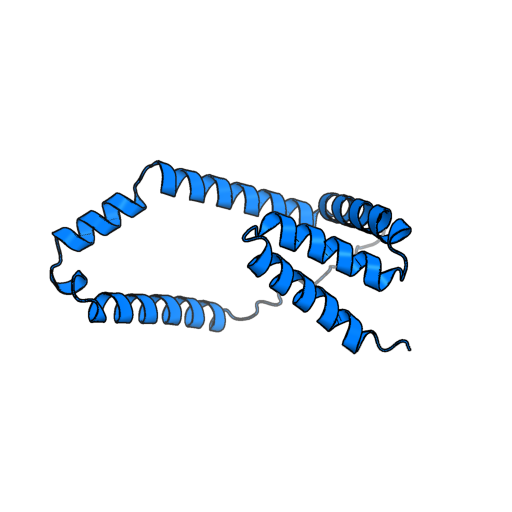 ASP A N 1
ATOM 744 C CA . ASP A 1 99 ? -18.486 10.334 29.176 1.00 54.97 99 ASP A CA 1
ATOM 745 C C . ASP A 1 99 ? -17.206 11.210 29.106 1.00 54.97 99 ASP A C 1
ATOM 747 O O . ASP A 1 99 ? -17.166 12.282 28.516 1.00 54.97 99 ASP A O 1
ATOM 751 N N . PHE A 1 100 ? -16.079 10.719 29.637 1.00 52.50 100 PHE A N 1
ATOM 752 C CA . PHE A 1 100 ? -14.755 11.327 29.454 1.00 52.50 100 PHE A CA 1
ATOM 753 C C . PHE A 1 100 ? -14.207 11.222 28.019 1.00 52.50 100 PHE A C 1
ATOM 755 O O . PHE A 1 100 ? -13.331 12.006 27.644 1.00 52.50 100 PHE A O 1
ATOM 762 N N . VAL A 1 101 ? -14.696 10.267 27.221 1.00 55.22 101 VAL A N 1
ATOM 763 C CA . VAL A 1 101 ? -14.222 9.979 25.852 1.00 55.22 101 VAL A CA 1
ATOM 764 C C . VAL A 1 101 ? -15.113 10.643 24.792 1.00 55.22 101 VAL A C 1
ATOM 766 O O . VAL A 1 101 ? -14.739 10.704 23.625 1.00 55.22 101 VAL A O 1
ATOM 769 N N . THR A 1 102 ? -16.250 11.231 25.174 1.00 59.72 102 THR A N 1
ATOM 770 C CA . THR A 1 102 ? -17.093 12.027 24.260 1.00 59.72 102 THR A CA 1
ATOM 771 C C . THR A 1 102 ? -16.483 13.407 23.979 1.00 59.72 102 THR A C 1
ATOM 773 O O . THR A 1 102 ? -16.747 14.023 22.942 1.00 59.72 102 THR A O 1
ATOM 776 N N . ASN A 1 103 ? -15.601 13.889 24.863 1.00 67.75 103 ASN A N 1
ATOM 777 C CA . ASN A 1 103 ? -14.920 15.161 24.683 1.00 67.75 103 ASN A CA 1
ATOM 778 C C . ASN A 1 103 ? -13.854 15.047 23.581 1.00 67.75 103 ASN A C 1
ATOM 780 O O . ASN A 1 103 ? -12.863 14.323 23.717 1.00 67.75 103 ASN A O 1
ATOM 784 N N . LYS A 1 104 ? -14.031 15.810 22.492 1.00 70.94 104 LYS A N 1
ATOM 785 C CA . LYS A 1 104 ? -13.120 15.846 21.331 1.00 70.94 104 LYS A CA 1
ATOM 786 C C . LYS A 1 104 ? -11.652 16.017 21.738 1.00 70.94 104 LYS A C 1
ATOM 788 O O . LYS A 1 104 ? -10.774 15.430 21.109 1.00 70.94 104 LYS A O 1
ATOM 793 N N . LYS A 1 105 ? -11.388 16.772 22.815 1.00 76.56 105 LYS A N 1
ATOM 794 C CA . LYS A 1 105 ? -10.033 16.975 23.350 1.00 76.56 105 LYS A CA 1
ATOM 795 C C . LYS A 1 105 ? -9.428 15.698 23.945 1.00 76.56 105 LYS A C 1
ATOM 797 O O . LYS A 1 105 ? -8.250 15.444 23.721 1.00 76.56 105 LYS A O 1
ATOM 8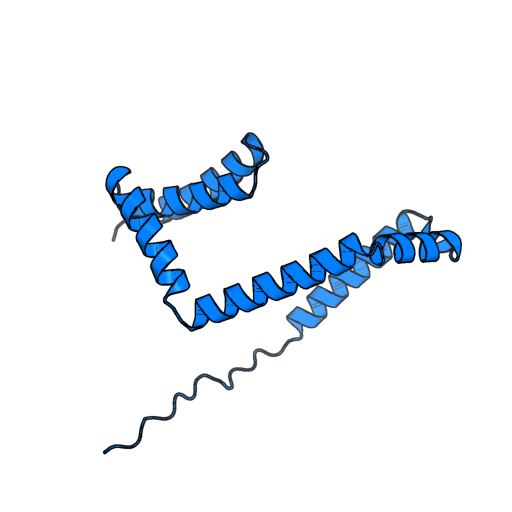02 N N . SER A 1 106 ? -10.213 14.876 24.642 1.00 75.56 106 SER A N 1
ATOM 803 C CA . SER A 1 106 ? -9.746 13.615 25.236 1.00 75.56 106 SER A CA 1
ATOM 804 C C . SER A 1 106 ? -9.391 12.579 24.169 1.00 75.56 106 SER A C 1
ATOM 806 O O . SER A 1 106 ? -8.348 11.938 24.262 1.00 75.56 106 SER A O 1
ATOM 808 N N . VAL A 1 107 ? -10.215 12.452 23.120 1.00 81.06 107 VAL A N 1
ATOM 809 C CA . VAL A 1 107 ? -9.941 11.544 21.987 1.00 81.06 107 VAL A CA 1
ATOM 810 C C . VAL A 1 107 ? -8.685 11.980 21.237 1.00 81.06 107 VAL A C 1
ATOM 812 O O . VAL A 1 107 ? -7.849 11.146 20.900 1.00 81.06 107 VAL A O 1
ATOM 815 N N . GLN A 1 108 ? -8.518 13.287 21.020 1.00 84.12 108 GLN A N 1
ATOM 816 C CA . GLN A 1 108 ? -7.330 13.832 20.371 1.00 84.12 108 GLN A CA 1
ATOM 817 C C . GLN A 1 108 ? -6.065 13.607 21.216 1.00 84.12 108 GLN A C 1
ATOM 819 O O . GLN A 1 108 ? -5.044 13.199 20.668 1.00 84.12 108 GLN A O 1
ATOM 824 N N . LEU A 1 109 ? -6.125 13.803 22.540 1.00 85.56 109 LEU A N 1
ATOM 825 C CA . LEU A 1 109 ? -5.002 13.525 23.444 1.00 85.56 109 LEU A CA 1
ATOM 826 C C . LEU A 1 109 ? -4.643 12.034 23.480 1.00 85.56 109 LEU A C 1
ATOM 828 O O . LEU A 1 109 ? -3.464 11.702 23.391 1.00 85.56 109 LEU A O 1
ATOM 832 N N . LEU A 1 110 ? -5.634 11.137 23.540 1.00 84.31 110 LEU A N 1
ATOM 833 C CA . LEU A 1 110 ? -5.414 9.688 23.477 1.00 84.31 110 LEU A CA 1
ATOM 834 C C . LEU A 1 110 ? -4.795 9.265 22.142 1.00 84.31 110 LEU A C 1
ATOM 836 O O . LEU A 1 110 ? -3.821 8.518 22.138 1.00 84.31 110 LEU A O 1
ATOM 840 N N . ALA A 1 111 ? -5.309 9.766 21.016 1.00 87.31 111 ALA A N 1
ATOM 841 C CA . ALA A 1 111 ? -4.758 9.467 19.696 1.00 87.31 111 ALA A CA 1
ATOM 842 C C . ALA A 1 111 ? -3.306 9.957 19.561 1.00 87.31 111 ALA A C 1
ATOM 844 O O . ALA A 1 111 ? -2.457 9.230 19.040 1.00 87.31 111 ALA A O 1
ATOM 845 N N . MET A 1 112 ? -3.000 11.154 20.079 1.00 87.44 112 MET A N 1
ATOM 846 C CA . MET A 1 112 ? -1.632 11.679 20.117 1.00 87.44 112 MET A CA 1
ATOM 847 C C . MET A 1 112 ? -0.718 10.832 21.009 1.00 87.44 112 MET A C 1
ATOM 849 O O . MET A 1 112 ? 0.395 10.519 20.594 1.00 87.44 112 MET A O 1
ATOM 853 N N . LEU A 1 113 ? -1.181 10.399 22.186 1.00 90.88 113 LEU A N 1
ATOM 854 C CA . LEU A 1 113 ? -0.403 9.538 23.082 1.00 90.88 113 LEU A CA 1
ATOM 855 C C . LEU A 1 113 ? -0.130 8.161 22.476 1.00 90.88 113 LEU A C 1
ATOM 857 O O . LEU A 1 113 ? 1.004 7.701 22.516 1.00 90.88 113 LEU A O 1
ATOM 861 N N . VAL A 1 114 ? -1.141 7.519 21.886 1.00 89.94 114 VAL A N 1
ATOM 862 C CA . VAL A 1 114 ? -0.992 6.209 21.232 1.00 89.94 114 VAL A CA 1
ATOM 863 C C . VAL A 1 114 ? -0.025 6.302 20.053 1.00 89.94 114 VAL A C 1
ATOM 865 O O . VAL A 1 114 ? 0.858 5.458 19.921 1.00 89.94 114 VAL A O 1
ATOM 868 N N . THR A 1 115 ? -0.138 7.349 19.231 1.00 91.25 115 THR A N 1
ATOM 869 C CA . THR A 1 115 ? 0.782 7.573 18.105 1.00 91.25 115 THR A CA 1
ATOM 870 C C . THR A 1 115 ? 2.207 7.825 18.600 1.00 91.25 115 THR A C 1
ATOM 872 O O . THR A 1 115 ? 3.146 7.214 18.095 1.00 91.25 115 THR A O 1
ATOM 875 N N . SER A 1 116 ? 2.369 8.666 19.627 1.00 92.38 116 SER A N 1
ATOM 876 C CA . SER A 1 116 ? 3.663 8.941 20.262 1.00 92.38 116 SER A CA 1
ATOM 877 C C . SER A 1 116 ? 4.287 7.677 20.862 1.00 92.38 116 SER A C 1
ATOM 879 O O . SER A 1 116 ? 5.469 7.420 20.661 1.00 92.38 116 SER A O 1
ATOM 881 N N . LEU A 1 117 ? 3.491 6.828 21.521 1.00 92.06 117 LEU A N 1
ATOM 882 C CA . LEU A 1 117 ? 3.944 5.552 22.080 1.00 92.06 117 LEU A CA 1
ATOM 883 C C . LEU A 1 117 ? 4.408 4.568 21.008 1.00 92.06 117 LEU A C 1
ATOM 885 O O . LEU A 1 117 ? 5.440 3.932 21.193 1.00 92.06 117 LEU A O 1
ATOM 889 N N . ILE A 1 118 ? 3.670 4.432 19.901 1.00 91.31 118 ILE A N 1
ATOM 890 C CA . ILE A 1 118 ? 4.087 3.577 18.779 1.00 91.31 118 ILE A CA 1
ATOM 891 C C . ILE A 1 118 ? 5.399 4.099 18.195 1.00 91.31 118 ILE A C 1
ATOM 893 O O . ILE A 1 118 ? 6.319 3.319 17.974 1.00 91.31 118 ILE A O 1
ATOM 897 N N . PHE A 1 119 ? 5.502 5.413 17.994 1.00 89.88 119 PHE A N 1
ATOM 898 C CA . PHE A 1 119 ? 6.700 6.033 17.446 1.00 89.88 119 PHE A CA 1
ATOM 899 C C . PHE A 1 119 ? 7.910 5.870 18.370 1.00 89.88 119 PHE A C 1
ATOM 901 O O . PHE A 1 119 ? 8.969 5.464 17.908 1.00 89.88 119 PHE A O 1
ATOM 908 N N . TYR A 1 120 ? 7.748 6.105 19.675 1.00 86.69 120 TYR A N 1
ATOM 909 C CA . TYR A 1 120 ? 8.801 5.866 20.660 1.00 86.69 120 TYR A CA 1
ATOM 910 C C . TYR A 1 120 ? 9.194 4.392 20.703 1.00 86.69 120 TYR A C 1
ATOM 912 O O . TYR A 1 120 ? 10.373 4.084 20.669 1.00 86.69 120 TYR A O 1
ATOM 920 N N . ARG A 1 121 ? 8.227 3.469 20.722 1.00 83.50 121 ARG A N 1
ATOM 921 C CA . ARG A 1 121 ? 8.513 2.031 20.754 1.00 83.50 121 ARG A CA 1
ATOM 922 C C . ARG A 1 121 ? 9.230 1.549 19.491 1.00 83.50 121 ARG A C 1
ATOM 924 O O . ARG A 1 121 ? 10.061 0.652 19.584 1.00 83.50 121 ARG A O 1
ATOM 931 N N . GLU A 1 122 ? 8.921 2.122 18.331 1.00 83.56 122 GLU A N 1
ATOM 932 C CA . GLU A 1 122 ? 9.640 1.816 17.090 1.00 83.56 122 GLU A CA 1
ATOM 933 C C . GLU A 1 122 ? 11.025 2.482 17.055 1.00 83.56 122 GLU A C 1
ATOM 935 O O . GLU A 1 122 ? 11.968 1.880 16.555 1.00 83.56 122 GLU A O 1
ATOM 940 N N . LEU A 1 123 ? 11.183 3.681 17.631 1.00 78.25 123 LEU A N 1
ATOM 941 C CA . LEU A 1 123 ? 12.478 4.362 17.774 1.00 78.25 123 LEU A CA 1
ATOM 942 C C . LEU A 1 123 ? 13.404 3.700 18.800 1.00 78.25 123 LEU A C 1
ATOM 944 O O . LEU A 1 123 ? 14.617 3.697 18.617 1.00 78.25 123 LEU A O 1
ATOM 948 N N . ASP A 1 124 ? 12.839 3.159 19.876 1.00 78.31 124 ASP A N 1
ATOM 949 C CA . ASP A 1 124 ? 13.557 2.467 20.948 1.00 78.31 124 ASP A CA 1
ATOM 950 C C . ASP A 1 124 ? 13.973 1.055 20.527 1.00 78.31 124 ASP A C 1
ATOM 952 O O . ASP A 1 124 ? 14.756 0.414 21.217 1.00 78.31 124 ASP A O 1
ATOM 956 N N . LYS A 1 125 ? 13.494 0.565 19.373 1.00 70.88 125 LYS A N 1
ATOM 957 C CA . LYS A 1 125 ? 13.916 -0.713 18.805 1.00 70.88 125 LYS A CA 1
ATOM 958 C C . LYS A 1 125 ? 15.422 -0.656 18.520 1.00 70.88 125 LYS A C 1
ATOM 960 O O . LYS A 1 125 ? 15.828 -0.019 17.543 1.00 70.88 125 LYS A O 1
ATOM 965 N N . PRO A 1 126 ? 16.275 -1.340 19.310 1.00 63.12 126 PRO A N 1
ATOM 966 C CA . PRO A 1 126 ? 17.686 -1.392 18.986 1.00 63.12 126 PRO A CA 1
ATOM 967 C C . PRO A 1 126 ? 17.817 -2.133 17.656 1.00 63.12 126 PRO A C 1
ATOM 969 O O . PRO A 1 126 ? 17.230 -3.203 17.467 1.00 63.12 126 PRO A O 1
ATOM 972 N N . ALA A 1 127 ? 18.555 -1.548 16.715 1.00 65.88 127 ALA A N 1
ATOM 973 C CA . ALA A 1 127 ? 18.869 -2.184 15.445 1.00 65.88 127 ALA A CA 1
ATOM 974 C C . ALA A 1 127 ? 19.709 -3.449 15.708 1.00 65.88 127 ALA A C 1
ATOM 976 O O . ALA A 1 127 ? 20.937 -3.393 15.766 1.00 65.88 127 ALA A O 1
ATOM 977 N N . ASP A 1 128 ? 19.043 -4.589 15.909 1.00 60.38 128 ASP A N 1
ATOM 978 C CA . ASP A 1 128 ? 19.685 -5.889 16.105 1.00 60.38 128 ASP A CA 1
ATOM 979 C C . ASP A 1 128 ? 20.321 -6.340 14.782 1.00 60.38 128 ASP A C 1
ATOM 981 O O . ASP A 1 128 ? 19.677 -6.938 13.921 1.00 60.38 128 ASP A O 1
ATOM 985 N N . ARG A 1 129 ? 21.608 -6.018 14.599 1.00 64.81 129 ARG A N 1
ATOM 986 C CA . ARG A 1 129 ? 22.448 -6.495 13.487 1.00 64.81 129 ARG A CA 1
ATOM 987 C C . ARG A 1 129 ? 23.023 -7.895 13.756 1.00 64.81 129 ARG A C 1
ATOM 989 O O . ARG A 1 129 ? 24.221 -8.101 13.603 1.00 64.81 129 ARG A O 1
ATOM 996 N N . ARG A 1 130 ? 22.206 -8.878 14.141 1.00 62.22 130 ARG A N 1
ATOM 997 C CA . ARG A 1 130 ? 22.663 -10.275 14.349 1.00 62.22 130 ARG A CA 1
ATOM 998 C C . ARG A 1 130 ? 22.194 -11.253 13.269 1.00 62.22 130 ARG A C 1
ATOM 1000 O O . ARG A 1 130 ? 21.859 -12.395 13.561 1.00 62.22 130 ARG A O 1
ATOM 1007 N N . GLY A 1 131 ? 22.175 -10.806 12.012 1.00 54.16 131 GLY A N 1
ATOM 1008 C CA . GLY A 1 131 ? 21.777 -11.632 10.862 1.00 54.16 131 GLY A CA 1
ATOM 1009 C C . GLY A 1 131 ? 22.665 -11.521 9.619 1.00 54.16 131 GLY A C 1
ATOM 1010 O O . GLY A 1 131 ? 22.314 -12.107 8.604 1.00 54.16 131 GLY A O 1
ATOM 1011 N N . ILE A 1 132 ? 23.787 -10.789 9.678 1.00 57.09 132 ILE A N 1
ATOM 1012 C CA . ILE A 1 132 ? 24.754 -10.652 8.568 1.00 57.09 132 ILE A CA 1
ATOM 1013 C C . ILE A 1 132 ? 26.074 -11.364 8.923 1.00 57.09 132 ILE A C 1
ATOM 1015 O O . ILE A 1 132 ? 27.152 -10.866 8.635 1.00 57.09 132 ILE A O 1
ATOM 1019 N N . ASP A 1 133 ? 25.994 -12.515 9.591 1.00 55.97 133 ASP A N 1
ATOM 1020 C CA . ASP A 1 133 ? 27.080 -13.501 9.579 1.00 55.97 133 ASP A CA 1
ATOM 1021 C C . ASP A 1 133 ? 26.620 -14.646 8.683 1.00 55.97 133 ASP A C 1
ATOM 1023 O O . ASP A 1 133 ? 26.152 -15.701 9.120 1.00 55.97 133 ASP A O 1
ATOM 1027 N N . GLU A 1 134 ? 26.707 -14.378 7.385 1.00 59.12 134 GLU A N 1
ATOM 1028 C CA . GLU A 1 134 ? 26.762 -15.403 6.359 1.00 59.12 134 GLU A CA 1
ATOM 1029 C C . GLU A 1 134 ? 28.012 -16.241 6.657 1.00 59.12 134 GLU A C 1
ATOM 1031 O O . GLU A 1 134 ? 29.146 -15.852 6.382 1.00 59.12 134 GLU A O 1
ATOM 1036 N N . LYS A 1 135 ? 27.807 -17.364 7.353 1.00 60.00 135 LYS A N 1
ATOM 1037 C CA . LYS A 1 135 ? 28.834 -18.383 7.570 1.00 60.00 135 LYS A CA 1
ATOM 1038 C C . LYS A 1 135 ? 29.453 -18.709 6.203 1.00 60.00 135 LYS A C 1
ATOM 1040 O O . LYS A 1 135 ? 28.697 -19.080 5.304 1.00 60.00 135 LYS A O 1
ATOM 1045 N N . PRO A 1 136 ? 30.785 -18.638 6.031 1.00 64.62 136 PRO A N 1
ATOM 1046 C CA . PRO A 1 136 ? 31.398 -19.174 4.830 1.00 64.62 136 PRO A CA 1
ATOM 1047 C C . PRO A 1 136 ? 31.069 -20.665 4.778 1.00 64.62 136 PRO A C 1
ATOM 1049 O O . PRO A 1 136 ? 31.261 -21.389 5.759 1.00 64.62 136 PRO A O 1
ATOM 1052 N N . CYS A 1 137 ? 30.513 -21.100 3.651 1.00 65.38 137 CYS A N 1
ATOM 1053 C CA . CYS A 1 137 ? 30.256 -22.503 3.380 1.00 65.38 137 CYS A CA 1
ATOM 1054 C C . CYS A 1 137 ? 31.583 -23.271 3.528 1.00 65.38 137 CYS A C 1
ATOM 1056 O O . CYS A 1 137 ? 32.536 -22.946 2.814 1.00 65.38 137 CYS A O 1
AT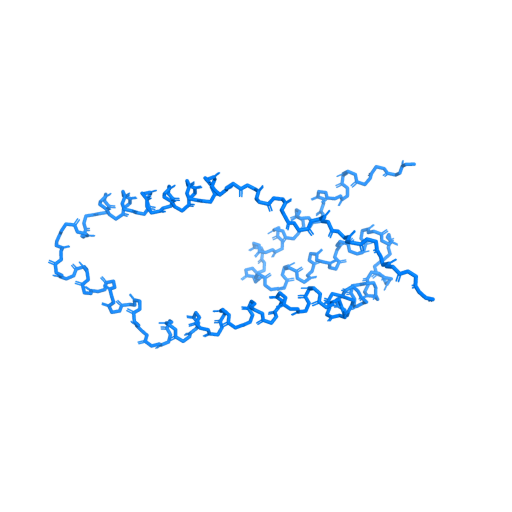OM 1058 N N . PRO A 1 138 ? 31.702 -24.253 4.442 1.00 72.38 138 PRO A N 1
ATOM 1059 C CA . PRO A 1 138 ? 32.831 -25.158 4.406 1.00 72.38 138 PRO A CA 1
ATOM 1060 C C . PRO A 1 138 ? 32.695 -26.041 3.163 1.00 72.38 138 PRO A C 1
ATOM 1062 O O . PRO A 1 138 ? 31.630 -26.575 2.857 1.00 72.38 138 PRO A O 1
ATOM 1065 N N . THR A 1 139 ? 33.809 -26.118 2.453 1.00 70.31 139 THR A N 1
ATOM 1066 C CA . THR A 1 139 ? 34.136 -26.990 1.328 1.00 70.31 139 THR A CA 1
ATOM 1067 C C . THR A 1 139 ? 33.571 -28.404 1.431 1.00 70.31 139 THR A C 1
ATOM 1069 O O . THR A 1 139 ? 33.770 -29.077 2.446 1.00 70.31 139 THR A O 1
ATOM 1072 N N . LEU A 1 140 ? 33.043 -28.883 0.306 1.00 50.84 140 LEU A N 1
ATOM 1073 C CA . LEU A 1 140 ? 33.465 -30.144 -0.301 1.00 50.84 140 LEU A CA 1
ATOM 1074 C C . LEU A 1 140 ? 33.510 -29.965 -1.819 1.00 50.84 140 LEU A C 1
ATOM 1076 O O . LEU A 1 140 ? 32.527 -29.415 -2.362 1.00 50.84 140 LEU A O 1
#

Radius of gyration: 22.77 Å; chains: 1; bounding box: 56×47×55 Å